Protein AF-A0A524DH74-F1 (afdb_monomer_lite)

Radius of gyration: 14.07 Å; chains: 1; bounding box: 29×18×42 Å

Secondary structure (DSSP, 8-state):
-TGGGT--GGG-------TT-HHHHHHHHHHHHHHHHHT-S-HHHHHHT--

Structure (mmCIF, N/CA/C/O backbone):
data_AF-A0A524DH74-F1
#
_entry.id   AF-A0A524DH74-F1
#
loop_
_atom_site.group_PDB
_atom_site.id
_atom_site.type_symbol
_atom_site.label_atom_id
_atom_site.label_alt_id
_atom_site.label_comp_id
_atom_site.label_asym_id
_atom_site.label_entity_id
_atom_site.label_seq_id
_atom_site.pdbx_PDB_ins_code
_atom_site.Cartn_x
_atom_site.Cartn_y
_atom_site.Cartn_z
_atom_site.occupancy
_atom_site.B_iso_or_equiv
_atom_site.auth_seq_id
_atom_site.auth_comp_id
_atom_site.auth_asym_id
_atom_site.auth_atom_id
_atom_site.pdbx_PDB_model_num
ATOM 1 N N . MET A 1 1 ? -19.780 -7.176 1.238 1.00 84.00 1 MET A N 1
ATOM 2 C CA . MET A 1 1 ? -18.849 -8.223 1.704 1.00 84.00 1 MET A CA 1
ATOM 3 C C . MET A 1 1 ? -17.804 -7.683 2.678 1.00 84.00 1 MET A C 1
ATOM 5 O O . MET A 1 1 ? -17.937 -7.993 3.847 1.00 84.00 1 MET A O 1
ATOM 9 N N . LEU A 1 2 ? -16.838 -6.837 2.289 1.00 88.56 2 LEU A N 1
ATOM 10 C CA . LEU A 1 2 ? -15.804 -6.359 3.239 1.00 88.56 2 LEU A CA 1
ATOM 11 C C . LEU A 1 2 ? -16.363 -5.535 4.409 1.00 88.56 2 LEU A C 1
ATOM 13 O O . LEU A 1 2 ? -16.136 -5.848 5.573 1.00 88.56 2 LEU A O 1
ATOM 17 N N . LYS A 1 3 ? -17.200 -4.538 4.108 1.00 86.88 3 LYS A N 1
ATOM 18 C CA . LYS A 1 3 ? -17.842 -3.729 5.153 1.00 86.88 3 LYS A CA 1
ATOM 19 C C . LYS A 1 3 ? -18.711 -4.572 6.096 1.00 86.88 3 LYS A C 1
ATOM 21 O O . LYS A 1 3 ? -18.728 -4.340 7.297 1.00 86.88 3 LYS A O 1
ATOM 26 N N . SER A 1 4 ? -19.400 -5.583 5.560 1.00 89.06 4 SER A N 1
ATOM 27 C CA . SER A 1 4 ? -20.226 -6.509 6.350 1.00 89.06 4 SER A CA 1
ATOM 28 C C . SER A 1 4 ? -19.406 -7.475 7.213 1.00 89.06 4 SER A C 1
ATOM 30 O O . SER A 1 4 ? -19.958 -8.041 8.145 1.00 89.06 4 SER A O 1
ATOM 32 N N . THR A 1 5 ? -18.109 -7.654 6.941 1.00 88.19 5 THR A N 1
ATOM 33 C CA . THR A 1 5 ? -17.192 -8.450 7.776 1.00 88.19 5 THR A CA 1
ATOM 34 C C . THR A 1 5 ? -16.417 -7.590 8.781 1.00 88.19 5 THR A C 1
ATOM 36 O O . THR A 1 5 ? -15.485 -8.086 9.404 1.00 88.19 5 THR A O 1
ATOM 39 N N . GLY A 1 6 ? -16.751 -6.300 8.924 1.00 87.56 6 GLY A N 1
ATOM 40 C CA . GLY A 1 6 ? -16.044 -5.377 9.820 1.00 87.56 6 GLY A CA 1
ATOM 41 C C . GLY A 1 6 ? -14.674 -4.922 9.307 1.00 87.56 6 GLY A C 1
ATOM 42 O O . GLY A 1 6 ? -13.881 -4.384 10.074 1.00 87.56 6 GLY A O 1
ATOM 43 N N . ILE A 1 7 ? -14.382 -5.134 8.019 1.00 91.00 7 ILE A N 1
ATOM 44 C CA . ILE A 1 7 ? -13.143 -4.680 7.383 1.00 91.00 7 ILE A CA 1
ATOM 45 C C . ILE A 1 7 ? -13.449 -3.411 6.593 1.00 91.00 7 ILE A C 1
ATOM 47 O O . ILE A 1 7 ? -14.370 -3.392 5.772 1.00 91.00 7 ILE A O 1
ATOM 51 N N . ASP A 1 8 ? -12.662 -2.363 6.829 1.00 91.69 8 ASP A N 1
ATOM 52 C CA . ASP A 1 8 ? -12.724 -1.147 6.023 1.00 91.69 8 ASP A CA 1
ATOM 53 C C . ASP A 1 8 ? -12.424 -1.485 4.547 1.00 91.69 8 ASP A C 1
ATOM 55 O O . ASP A 1 8 ? -11.355 -2.040 4.267 1.00 91.69 8 ASP A O 1
ATOM 59 N N . PRO A 1 9 ? -13.339 -1.197 3.599 1.00 93.81 9 PRO A N 1
ATOM 60 C CA . PRO A 1 9 ? -13.116 -1.443 2.178 1.00 93.81 9 PRO A CA 1
ATOM 61 C C . PRO A 1 9 ? -11.837 -0.812 1.618 1.00 93.81 9 PRO A C 1
ATOM 63 O O . PRO A 1 9 ? -11.268 -1.378 0.689 1.00 93.81 9 PRO A O 1
ATOM 66 N N . GLU A 1 10 ? -11.353 0.295 2.189 1.00 94.56 10 GLU A N 1
ATOM 67 C CA . GLU A 1 10 ? -10.108 0.946 1.760 1.00 94.56 10 GLU A CA 1
ATOM 68 C C . GLU A 1 10 ? -8.857 0.093 2.019 1.00 94.56 10 GLU A C 1
ATOM 70 O O . GLU A 1 10 ? -7.806 0.318 1.422 1.00 94.56 10 GLU A O 1
ATOM 75 N N . ARG A 1 11 ? -8.964 -0.943 2.862 1.00 94.50 11 ARG A N 1
ATOM 76 C CA . 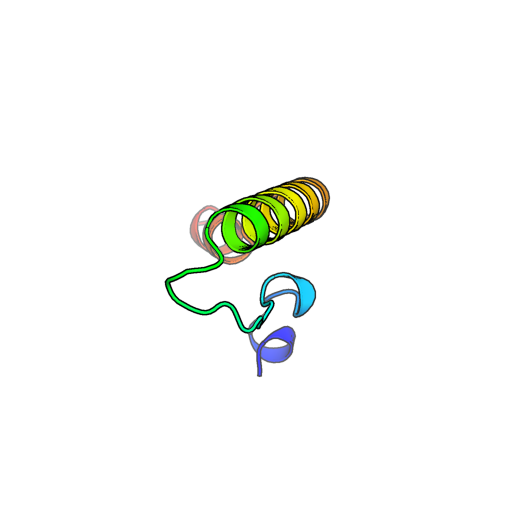ARG A 1 11 ? -7.888 -1.920 3.101 1.00 94.50 11 ARG A CA 1
ATOM 77 C C . ARG A 1 11 ? -7.740 -2.947 1.975 1.00 94.50 11 ARG A C 1
ATOM 79 O O . ARG A 1 11 ? -6.886 -3.826 2.079 1.00 94.50 11 ARG A O 1
ATOM 86 N N . LEU A 1 12 ? -8.543 -2.855 0.914 1.00 94.31 12 LEU A N 1
ATOM 87 C CA . LEU A 1 12 ? -8.371 -3.613 -0.320 1.00 94.31 12 LEU A CA 1
ATOM 88 C C . LEU A 1 12 ? -8.202 -2.646 -1.492 1.00 94.31 12 LEU A C 1
ATOM 90 O O . LEU A 1 12 ? -9.096 -1.863 -1.799 1.00 94.31 12 LEU A O 1
ATOM 94 N N . ARG A 1 13 ? -7.084 -2.774 -2.205 1.00 96.00 13 ARG A N 1
ATOM 95 C CA . ARG A 1 13 ? -6.827 -2.043 -3.444 1.00 96.00 13 ARG A CA 1
ATOM 96 C C . ARG A 1 13 ? -6.382 -3.011 -4.529 1.00 96.00 13 ARG A C 1
ATOM 98 O O . ARG A 1 13 ? -5.551 -3.880 -4.278 1.00 96.00 13 ARG A O 1
ATOM 105 N N . MET A 1 14 ? -6.949 -2.865 -5.720 1.00 97.00 14 MET A N 1
ATOM 106 C CA . MET A 1 14 ? -6.615 -3.675 -6.887 1.00 97.00 14 MET A CA 1
ATOM 107 C C . MET A 1 14 ? -6.006 -2.775 -7.951 1.00 97.00 14 MET A C 1
ATOM 109 O O . MET A 1 14 ? -6.606 -1.775 -8.325 1.00 97.00 14 MET A O 1
ATOM 113 N N . GLU A 1 15 ? -4.832 -3.160 -8.435 1.00 96.94 15 GLU A N 1
ATOM 114 C CA . GLU A 1 15 ? -4.065 -2.416 -9.429 1.00 96.94 15 GLU A CA 1
ATOM 115 C C . GLU A 1 15 ? -3.490 -3.376 -10.466 1.00 96.94 15 GLU A C 1
ATOM 117 O O . GLU A 1 15 ? -3.206 -4.539 -10.165 1.00 96.94 15 GLU A O 1
ATOM 122 N N . PHE A 1 16 ? -3.283 -2.875 -11.681 1.00 96.50 16 PHE A N 1
ATOM 123 C CA . PHE A 1 16 ? -2.650 -3.630 -12.757 1.00 96.50 16 PHE A CA 1
ATOM 124 C C . 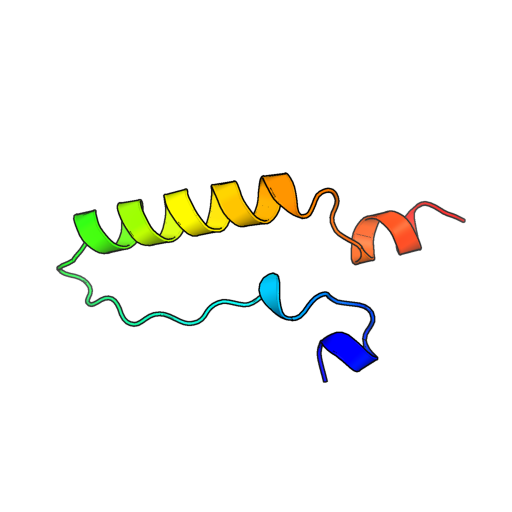PHE A 1 16 ? -1.206 -3.171 -12.935 1.00 96.50 16 PHE A C 1
ATOM 126 O O . PHE A 1 16 ? -0.938 -1.989 -13.150 1.00 96.50 16 PHE A O 1
ATOM 133 N N . CYS A 1 17 ? -0.281 -4.124 -12.860 1.00 96.00 17 CYS A N 1
ATOM 134 C CA . CYS A 1 17 ? 1.142 -3.906 -13.069 1.00 96.00 17 CYS A CA 1
ATOM 135 C C . CYS A 1 17 ? 1.710 -5.121 -13.802 1.00 96.00 17 CYS A C 1
ATOM 137 O O . CYS A 1 17 ? 1.577 -6.254 -13.334 1.00 96.00 17 CYS A O 1
ATOM 139 N N . SER A 1 18 ? 2.320 -4.899 -14.960 1.00 97.25 18 SER A N 1
ATOM 140 C CA . SER A 1 18 ? 3.032 -5.946 -15.690 1.00 97.25 18 SER A CA 1
ATOM 141 C C . SER A 1 18 ? 4.368 -6.278 -15.016 1.00 97.25 18 SER A C 1
ATOM 143 O O . SER A 1 18 ? 4.895 -5.507 -14.211 1.00 97.25 18 SER A O 1
ATOM 145 N N . SER A 1 19 ? 4.965 -7.415 -15.383 1.00 96.06 19 SER A N 1
ATOM 146 C CA . SER A 1 19 ? 6.254 -7.860 -14.832 1.00 96.06 19 SER A CA 1
ATOM 147 C C . SER A 1 19 ? 7.435 -6.931 -15.160 1.00 96.06 19 SER A C 1
ATOM 149 O O . SER A 1 19 ? 8.470 -7.030 -14.509 1.00 96.06 19 SER A O 1
ATOM 151 N N . ALA A 1 20 ? 7.298 -6.035 -16.146 1.00 97.88 20 ALA A N 1
ATOM 152 C CA . ALA A 1 20 ? 8.332 -5.067 -16.524 1.00 97.88 20 ALA A CA 1
ATOM 153 C C . ALA A 1 20 ? 8.236 -3.735 -15.750 1.00 97.88 20 ALA A C 1
ATOM 155 O O . ALA A 1 20 ? 9.180 -2.949 -15.745 1.00 97.88 20 ALA A O 1
ATOM 156 N N . GLU A 1 21 ? 7.120 -3.469 -15.069 1.00 97.94 21 GLU A N 1
ATOM 157 C CA . GLU A 1 21 ? 6.824 -2.184 -14.423 1.00 97.94 21 GLU A CA 1
ATOM 158 C C . GLU A 1 21 ? 7.259 -2.151 -12.942 1.00 97.94 21 GLU A C 1
ATOM 160 O O . GLU A 1 21 ? 6.523 -1.711 -12.060 1.00 97.94 21 GLU A O 1
ATOM 165 N N . GLY A 1 22 ? 8.484 -2.594 -12.641 1.00 97.81 22 GLY A N 1
ATOM 166 C CA . GLY A 1 22 ? 8.967 -2.695 -11.254 1.00 97.81 22 GLY A CA 1
ATOM 167 C C . GLY A 1 22 ? 8.913 -1.373 -10.470 1.00 97.81 22 GLY A C 1
ATOM 168 O O . GLY A 1 22 ? 8.564 -1.361 -9.289 1.00 97.81 22 GLY A O 1
ATOM 169 N N . GLN A 1 23 ? 9.193 -0.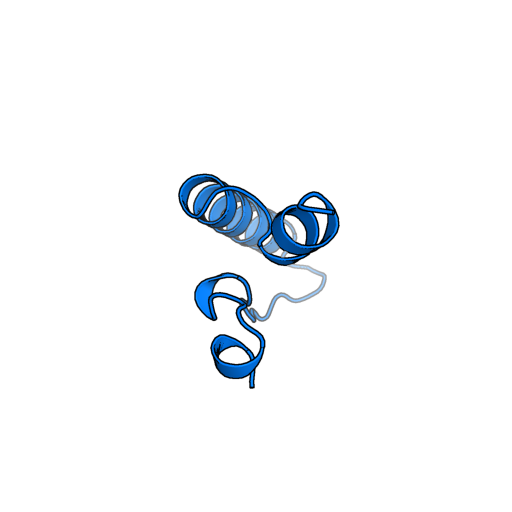245 -11.132 1.00 98.12 23 GLN A N 1
ATOM 170 C CA . GLN A 1 23 ? 9.111 1.084 -10.515 1.00 98.12 23 GLN A CA 1
ATOM 171 C C . GLN A 1 23 ? 7.669 1.452 -10.131 1.00 98.12 23 GLN A C 1
ATOM 173 O O . GLN A 1 23 ? 7.428 1.899 -9.011 1.00 98.12 23 GLN A O 1
ATOM 178 N N . ARG A 1 24 ? 6.701 1.174 -11.011 1.00 97.81 24 ARG A N 1
ATOM 179 C CA . ARG A 1 24 ? 5.275 1.403 -10.744 1.00 97.81 24 ARG A CA 1
ATOM 180 C C . ARG A 1 24 ? 4.780 0.533 -9.591 1.00 97.81 24 ARG A C 1
ATOM 182 O O . ARG A 1 24 ? 4.067 1.021 -8.721 1.00 97.81 24 ARG A O 1
ATOM 189 N N . PHE A 1 25 ? 5.192 -0.738 -9.543 1.00 97.75 25 PHE A N 1
ATOM 190 C CA . PHE A 1 25 ? 4.870 -1.613 -8.413 1.00 97.75 25 PHE A CA 1
ATOM 191 C C . PHE A 1 25 ? 5.370 -1.021 -7.090 1.00 97.75 25 PHE A C 1
ATOM 193 O O . PHE A 1 25 ? 4.623 -0.985 -6.115 1.00 97.75 25 PHE A O 1
ATOM 200 N N . LYS A 1 26 ? 6.613 -0.520 -7.059 1.00 98.31 26 LYS A N 1
ATOM 201 C CA . LYS A 1 26 ? 7.193 0.117 -5.868 1.00 98.31 26 LYS A CA 1
ATOM 202 C C . LYS A 1 26 ? 6.381 1.331 -5.418 1.00 98.31 26 LYS A C 1
ATOM 204 O O . LYS A 1 26 ? 6.118 1.459 -4.222 1.00 98.31 26 LYS A O 1
ATOM 209 N N . GLU A 1 27 ? 6.006 2.211 -6.341 1.00 98.44 27 GLU A N 1
ATOM 210 C CA . GLU A 1 27 ? 5.201 3.407 -6.053 1.00 98.44 27 GLU A CA 1
ATOM 211 C C . GLU A 1 27 ? 3.839 3.021 -5.471 1.00 98.44 27 GLU A C 1
ATOM 213 O O . GLU A 1 27 ? 3.524 3.398 -4.342 1.00 98.44 27 GLU A O 1
ATOM 218 N N . ILE A 1 28 ? 3.106 2.145 -6.165 1.00 97.94 28 ILE A N 1
ATOM 219 C CA . ILE A 1 28 ? 1.803 1.640 -5.718 1.00 97.94 28 ILE A CA 1
ATOM 220 C C . ILE A 1 28 ? 1.919 0.977 -4.340 1.00 97.94 28 ILE A C 1
ATOM 222 O O . ILE A 1 28 ? 1.132 1.271 -3.443 1.00 97.94 28 ILE A O 1
ATOM 226 N N . ALA A 1 29 ? 2.890 0.088 -4.132 1.00 97.69 29 ALA A N 1
ATOM 227 C CA . ALA A 1 29 ? 3.051 -0.598 -2.853 1.00 97.69 29 ALA A CA 1
ATOM 228 C C . ALA A 1 29 ? 3.372 0.382 -1.712 1.00 97.69 29 ALA A C 1
ATOM 230 O O . ALA A 1 29 ? 2.842 0.238 -0.609 1.00 97.69 29 ALA A O 1
ATOM 231 N N . THR A 1 30 ? 4.197 1.398 -1.982 1.00 98.38 30 THR A N 1
ATOM 232 C CA . THR A 1 30 ? 4.581 2.420 -0.997 1.00 98.38 30 THR A CA 1
ATOM 233 C C . THR A 1 30 ? 3.393 3.299 -0.616 1.00 98.38 30 THR A C 1
ATOM 235 O O . THR A 1 30 ? 3.142 3.516 0.569 1.00 98.38 30 THR A O 1
ATOM 238 N N . GLU A 1 31 ? 2.628 3.772 -1.597 1.00 98.19 31 GLU A N 1
ATOM 239 C CA . GLU A 1 31 ? 1.432 4.580 -1.352 1.00 98.19 31 GLU A CA 1
ATOM 240 C C . GLU A 1 31 ? 0.376 3.804 -0.569 1.00 98.19 31 GLU A C 1
ATOM 242 O O . GLU A 1 31 ? -0.161 4.315 0.414 1.00 98.19 31 GLU A O 1
ATOM 247 N N . PHE A 1 32 ? 0.114 2.550 -0.955 1.00 98.12 32 PHE A N 1
ATOM 248 C CA . PHE A 1 32 ? -0.861 1.723 -0.251 1.00 98.12 32 PHE A CA 1
ATOM 249 C C . PHE A 1 32 ? -0.436 1.460 1.193 1.00 98.12 32 PHE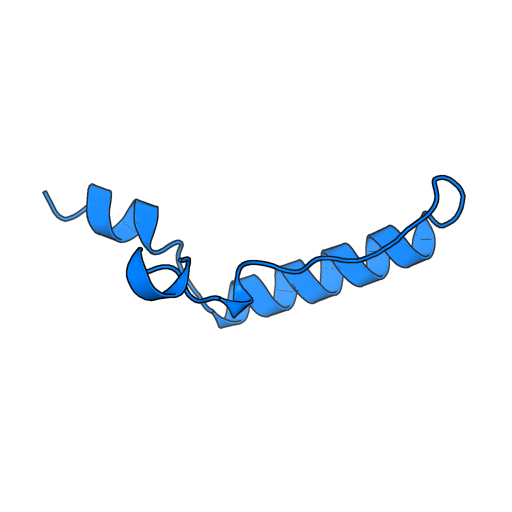 A C 1
ATOM 251 O O . PHE A 1 32 ? -1.246 1.540 2.112 1.00 98.12 32 PHE A O 1
ATOM 258 N N . TYR A 1 33 ? 0.851 1.189 1.411 1.00 97.25 33 TYR A N 1
ATOM 259 C CA . TYR A 1 33 ? 1.400 1.007 2.748 1.00 97.25 33 TYR A CA 1
ATOM 260 C C . TYR A 1 33 ? 1.226 2.254 3.624 1.00 97.25 33 TYR A C 1
ATOM 262 O O . TYR A 1 33 ? 0.854 2.132 4.791 1.00 97.25 33 TYR A O 1
ATOM 270 N N . ASN A 1 34 ? 1.443 3.448 3.068 1.00 98.06 34 ASN A N 1
ATOM 271 C CA . ASN A 1 34 ? 1.223 4.698 3.792 1.00 98.06 34 ASN A CA 1
ATOM 272 C C . ASN A 1 34 ? -0.263 4.910 4.114 1.00 98.06 34 ASN A C 1
ATOM 274 O O . ASN A 1 34 ? -0.587 5.226 5.253 1.00 98.06 34 ASN A O 1
ATOM 278 N N . GLN A 1 35 ? -1.172 4.638 3.174 1.00 96.81 35 GLN A N 1
ATOM 279 C CA . GLN A 1 35 ? -2.614 4.687 3.444 1.00 96.81 35 GLN A CA 1
ATOM 280 C C . GLN A 1 35 ? -3.011 3.729 4.580 1.00 96.81 35 GLN A C 1
ATOM 282 O O . GLN A 1 35 ? -3.746 4.104 5.492 1.00 96.81 35 GLN A O 1
ATOM 287 N N . LEU A 1 36 ? -2.483 2.500 4.577 1.00 95.62 36 LEU A N 1
ATOM 288 C CA . LEU A 1 36 ? -2.750 1.523 5.635 1.00 95.62 36 LEU A CA 1
ATOM 289 C C . LEU A 1 36 ? -2.232 1.967 7.010 1.00 95.62 36 LEU A C 1
ATOM 291 O O . LEU A 1 36 ? -2.835 1.588 8.015 1.00 95.62 36 LEU A O 1
ATOM 295 N N . LYS A 1 37 ? -1.145 2.751 7.071 1.00 95.31 37 LYS A N 1
ATOM 296 C CA . LYS A 1 37 ? -0.660 3.340 8.329 1.00 95.31 37 LYS A CA 1
ATOM 297 C C . LYS A 1 37 ? -1.657 4.334 8.908 1.00 95.31 37 LYS A C 1
ATOM 299 O O . LYS A 1 37 ? -1.939 4.251 10.099 1.00 95.31 37 LYS A O 1
ATOM 304 N N . GLU A 1 38 ? -2.203 5.215 8.075 1.00 95.81 38 GLU A N 1
ATOM 305 C CA . GLU A 1 38 ? -3.189 6.215 8.504 1.00 95.81 38 GLU A CA 1
ATOM 306 C C . GLU A 1 38 ? -4.501 5.566 8.970 1.00 95.81 38 GLU A C 1
ATOM 308 O O . GLU A 1 38 ? -5.110 6.008 9.940 1.00 95.81 38 GLU A O 1
ATOM 313 N N . LEU A 1 39 ? -4.900 4.451 8.345 1.00 93.38 39 LEU A N 1
ATOM 314 C CA . LEU A 1 39 ? -6.070 3.666 8.764 1.00 93.38 39 LEU A CA 1
ATOM 315 C C . LEU A 1 39 ? -5.874 2.936 10.108 1.00 93.38 39 LEU A C 1
ATOM 317 O O . LEU A 1 39 ? -6.840 2.417 10.674 1.00 93.38 39 LEU A O 1
ATOM 321 N N . GLY A 1 40 ? -4.644 2.853 10.619 1.00 90.69 40 GLY A N 1
ATOM 322 C CA . GLY A 1 40 ? -4.331 2.246 11.909 1.00 90.69 40 GLY A CA 1
ATOM 323 C C . GLY A 1 40 ? -4.363 0.711 11.924 1.00 90.69 40 GLY A C 1
ATOM 324 O O . GLY A 1 40 ? -4.286 0.035 10.890 1.00 90.69 40 GLY A O 1
ATOM 325 N N . GLY A 1 41 ? -4.450 0.150 13.133 1.00 89.12 41 GLY A N 1
ATOM 326 C CA . GLY A 1 41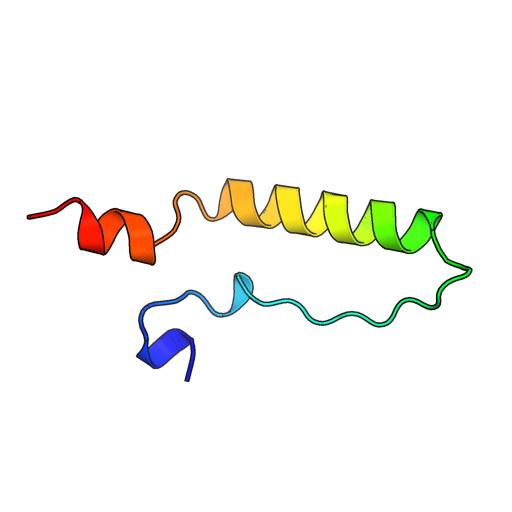 ? -4.311 -1.281 13.424 1.00 89.12 41 GLY A CA 1
ATOM 327 C C . GLY A 1 41 ? -5.238 -2.202 12.622 1.00 89.12 41 GLY A C 1
ATOM 328 O O . GLY A 1 41 ? -6.300 -1.809 12.149 1.00 89.12 41 GLY A O 1
ATOM 329 N N . ASN A 1 42 ? -4.822 -3.460 12.440 1.00 86.25 42 ASN A N 1
ATOM 330 C CA . ASN A 1 42 ? -5.637 -4.446 11.730 1.00 86.25 42 ASN A CA 1
ATOM 331 C C . ASN A 1 42 ? -6.881 -4.811 12.573 1.00 86.25 42 ASN A C 1
ATOM 333 O O . ASN A 1 42 ? -6.711 -5.406 13.645 1.00 86.25 42 ASN A O 1
ATOM 337 N N . PRO A 1 43 ? -8.110 -4.562 12.073 1.00 84.94 43 PRO A N 1
ATOM 338 C CA . PRO A 1 43 ? -9.346 -4.792 12.826 1.00 84.94 43 PRO A CA 1
ATOM 339 C C . PRO A 1 43 ? -9.554 -6.263 13.220 1.00 84.94 43 PRO A C 1
ATOM 341 O O . PRO A 1 43 ? -10.142 -6.549 14.262 1.00 84.94 43 PRO A O 1
ATOM 344 N N . VAL A 1 44 ? -9.017 -7.215 12.446 1.00 83.81 44 VAL A N 1
ATOM 345 C CA . VAL A 1 44 ? -9.106 -8.648 12.770 1.00 83.81 44 VAL A CA 1
ATOM 346 C C . VAL A 1 44 ? -8.270 -8.970 14.009 1.00 83.81 44 VAL A C 1
ATOM 348 O O . VAL A 1 44 ? -8.750 -9.640 14.923 1.00 83.81 44 VAL A O 1
ATOM 351 N N . LYS A 1 45 ? -7.045 -8.435 14.089 1.00 78.69 45 LYS A N 1
ATOM 352 C CA . LYS A 1 45 ? -6.146 -8.668 15.229 1.00 78.69 45 LYS A CA 1
ATOM 353 C C . LYS A 1 45 ? -6.708 -8.061 16.517 1.00 78.69 45 LYS A C 1
ATOM 355 O O . LYS A 1 45 ? -6.653 -8.698 17.567 1.00 78.69 45 LYS A O 1
ATOM 360 N N . GLU A 1 46 ? -7.287 -6.866 16.433 1.00 74.94 46 GLU A N 1
ATOM 361 C CA . GLU A 1 46 ? -7.906 -6.207 17.588 1.00 74.94 46 GLU A CA 1
ATOM 362 C C . GLU A 1 46 ? -9.114 -6.977 18.122 1.00 74.94 46 GLU A C 1
ATOM 364 O O . GLU A 1 46 ? -9.294 -7.062 19.335 1.00 74.94 46 GLU A O 1
ATOM 369 N N . SER A 1 47 ? -9.908 -7.589 17.238 1.00 66.12 47 SER A N 1
ATOM 370 C CA . SER A 1 47 ? -11.030 -8.436 17.653 1.00 66.12 4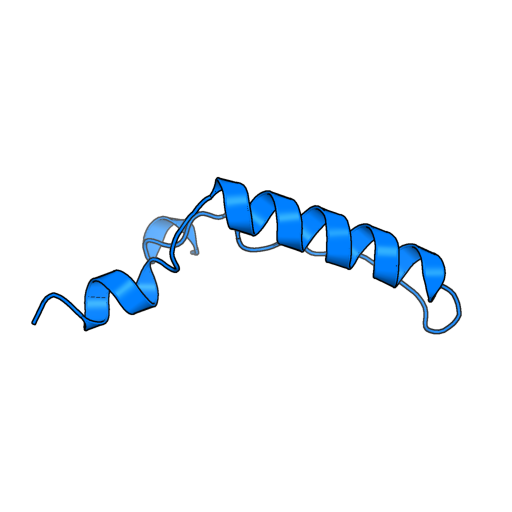7 SER A CA 1
ATOM 371 C C . SER A 1 47 ? -10.570 -9.721 18.355 1.00 66.12 47 SER A C 1
ATOM 373 O O . SER A 1 47 ? -11.166 -10.118 19.350 1.00 66.12 47 SER A O 1
ATOM 375 N N . SER A 1 48 ? -9.464 -10.329 17.905 1.00 61.75 48 SER A N 1
ATOM 376 C CA . SER A 1 48 ? -8.908 -11.547 18.515 1.00 61.75 48 SER A CA 1
ATOM 377 C C . SER A 1 48 ? -8.190 -11.325 19.850 1.00 61.75 48 SER A C 1
ATOM 379 O O . SER A 1 48 ? -8.026 -12.275 20.606 1.00 61.75 48 SER A O 1
ATOM 381 N N . SER A 1 49 ? -7.753 -10.094 20.141 1.00 58.53 49 SER A N 1
ATOM 382 C CA . SER A 1 49 ? -6.977 -9.765 21.347 1.00 58.53 49 SER A CA 1
ATOM 383 C C . SER A 1 49 ? -7.828 -9.210 22.499 1.00 58.53 49 SER A C 1
ATOM 385 O O . SER A 1 49 ? -7.272 -8.886 23.545 1.00 58.53 49 SER A O 1
ATOM 387 N N . LYS A 1 50 ? -9.148 -9.065 22.311 1.00 55.25 50 LYS A N 1
ATOM 388 C CA . LYS A 1 50 ? -10.105 -8.590 23.330 1.00 55.25 50 LYS A CA 1
ATOM 389 C C . LYS A 1 50 ? -10.755 -9.723 24.148 1.00 55.25 50 LYS A C 1
ATOM 391 O O . LYS A 1 50 ? -11.766 -9.474 24.798 1.00 55.25 50 LYS A O 1
ATOM 396 N N . ASN A 1 51 ? -10.175 -10.924 24.127 1.00 45.44 51 ASN A N 1
ATOM 397 C CA . ASN A 1 51 ? -10.586 -12.063 24.955 1.00 45.44 51 ASN A CA 1
ATOM 398 C C . ASN A 1 51 ? -9.586 -12.307 26.081 1.00 45.44 51 ASN A C 1
ATOM 400 O O . ASN A 1 51 ? -8.372 -12.312 25.773 1.00 45.44 51 ASN A O 1
#

pLDDT: mean 89.84, std 12.15, range [45.44, 98.44]

Foldseek 3Di:
DQVVVVHDPLLDDDDDDDPVRVVVVVVVVVVSVVVVVVVDDDPVVVVVPPD

Sequence (51 aa):
MLKSTGIDPERLRMEFCSSAEGQRFKEIATEFYNQLKELGGNPVKESSSKN